Protein AF-A0A1H6F6E4-F1 (afdb_monomer)

Organism: NCBI:txid1899563

Foldseek 3Di:
DQLADEEDALVLVVCVLVVPVVSVVVCVVPVCNVVRYDYDVVSVVVNVVDPPSDPVVPDD

pLDDT: mean 87.08, std 15.81, range [40.22, 97.69]

Structure (mmCIF, N/CA/C/O backbone):
data_AF-A0A1H6F6E4-F1
#
_entry.id   AF-A0A1H6F6E4-F1
#
loop_
_atom_site.group_PDB
_atom_site.id
_atom_site.type_symbol
_atom_site.label_atom_id
_atom_site.label_alt_id
_atom_site.label_comp_id
_atom_site.label_asym_id
_atom_site.label_entity_id
_atom_site.label_seq_id
_atom_site.pdbx_PDB_ins_code
_atom_site.Cartn_x
_atom_site.Cartn_y
_atom_site.Cartn_z
_atom_site.occupancy
_atom_site.B_iso_or_equiv
_atom_site.auth_seq_id
_atom_site.auth_comp_id
_atom_site.auth_asym_id
_atom_site.auth_atom_id
_atom_si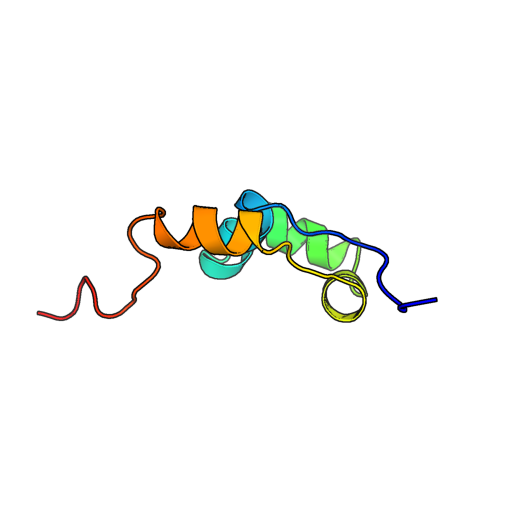te.pdbx_PDB_model_num
ATOM 1 N N . MET A 1 1 ? -21.002 1.460 12.553 1.00 44.75 1 MET A N 1
ATOM 2 C CA . MET A 1 1 ? -19.626 1.912 12.863 1.00 44.75 1 MET A CA 1
ATOM 3 C C . MET A 1 1 ? -18.668 0.913 12.232 1.00 44.75 1 MET A C 1
ATOM 5 O O . MET A 1 1 ? -18.624 -0.218 12.679 1.00 44.75 1 MET A O 1
ATOM 9 N N . SER A 1 2 ? -18.021 1.281 11.125 1.00 66.12 2 SER A N 1
ATOM 10 C CA . SER A 1 2 ? -17.464 0.345 10.127 1.00 66.12 2 SER A CA 1
ATOM 11 C C . SER A 1 2 ? -16.160 -0.380 10.515 1.00 66.12 2 SER A C 1
ATOM 13 O O . SER A 1 2 ? -15.604 -1.073 9.674 1.00 66.12 2 SER A O 1
ATOM 15 N N . GLY A 1 3 ? -15.619 -0.199 11.726 1.00 86.44 3 GLY A N 1
ATOM 16 C CA . GLY A 1 3 ? -14.319 -0.779 12.114 1.00 86.44 3 GLY A CA 1
ATOM 17 C C . GLY A 1 3 ? -13.102 -0.215 11.358 1.00 86.44 3 GLY A C 1
ATOM 18 O O . GLY A 1 3 ? -11.984 -0.652 11.606 1.00 86.44 3 GLY A O 1
ATOM 19 N N . ILE A 1 4 ? -13.308 0.761 10.465 1.00 92.69 4 ILE A N 1
ATOM 20 C CA . ILE A 1 4 ? -12.264 1.444 9.694 1.00 92.69 4 ILE A CA 1
ATOM 21 C C . ILE A 1 4 ? -11.721 2.614 10.521 1.00 92.69 4 ILE A C 1
ATOM 23 O O . ILE A 1 4 ? -12.485 3.464 10.981 1.00 92.69 4 ILE A O 1
ATOM 27 N N . LYS A 1 5 ? -10.398 2.660 10.668 1.00 95.38 5 LYS A N 1
ATOM 28 C CA . LYS A 1 5 ? -9.617 3.685 11.375 1.00 95.38 5 LYS A CA 1
ATOM 29 C C . LYS A 1 5 ? -8.690 4.456 10.431 1.00 95.38 5 LYS A C 1
ATOM 31 O O . LYS A 1 5 ? -8.391 5.617 10.694 1.00 95.38 5 LYS A O 1
ATOM 36 N N . TYR A 1 6 ? -8.274 3.831 9.329 1.00 95.75 6 TYR A N 1
ATOM 37 C CA . TYR A 1 6 ? -7.332 4.396 8.366 1.00 95.75 6 TYR A CA 1
ATOM 38 C C . TYR A 1 6 ? -7.928 4.416 6.957 1.00 95.75 6 TYR A C 1
ATOM 40 O O . TYR A 1 6 ? -8.508 3.433 6.504 1.00 95.75 6 TYR A O 1
ATOM 48 N N . LEU A 1 7 ? -7.753 5.524 6.239 1.00 96.12 7 LEU A N 1
ATOM 49 C CA . LEU A 1 7 ? -7.967 5.586 4.795 1.00 96.12 7 LEU A CA 1
ATOM 50 C C . LEU A 1 7 ? -6.593 5.677 4.138 1.00 96.12 7 LEU A C 1
ATOM 52 O O . LEU A 1 7 ? -5.852 6.620 4.412 1.00 96.12 7 LEU A O 1
ATOM 56 N N . LEU A 1 8 ? -6.228 4.680 3.334 1.00 96.88 8 LEU A N 1
ATOM 57 C CA . LEU A 1 8 ? -4.902 4.638 2.726 1.00 96.88 8 LEU A CA 1
ATOM 58 C C . LEU A 1 8 ? -4.835 5.571 1.521 1.00 96.88 8 LEU A C 1
ATOM 60 O O . LEU A 1 8 ? -5.653 5.472 0.606 1.00 96.88 8 LEU A O 1
ATOM 64 N N . ASP A 1 9 ? -3.824 6.436 1.524 1.00 96.00 9 ASP A N 1
ATOM 65 C CA . ASP A 1 9 ? -3.425 7.197 0.346 1.00 96.00 9 ASP A CA 1
ATOM 66 C C . ASP A 1 9 ? -2.732 6.287 -0.681 1.00 96.00 9 ASP A C 1
ATOM 68 O O . ASP A 1 9 ? -2.115 5.271 -0.338 1.00 96.00 9 ASP A O 1
ATOM 72 N N . THR A 1 10 ? -2.774 6.688 -1.946 1.00 96.25 10 THR A N 1
ATOM 73 C CA . THR A 1 10 ? -2.166 5.970 -3.069 1.00 96.25 10 THR A CA 1
ATOM 74 C C . THR A 1 10 ? -0.665 5.766 -2.872 1.00 96.25 10 THR A C 1
ATOM 76 O O . THR A 1 10 ? -0.150 4.689 -3.173 1.00 96.25 10 THR A O 1
ATOM 79 N N . ASN A 1 11 ? 0.041 6.721 -2.257 1.00 95.44 11 ASN A N 1
ATOM 80 C CA . ASN A 1 11 ? 1.467 6.567 -1.952 1.00 95.44 11 ASN A CA 1
ATOM 81 C C . ASN A 1 11 ? 1.753 5.470 -0.921 1.00 95.44 11 ASN A C 1
ATOM 83 O O . ASN A 1 11 ? 2.767 4.779 -1.027 1.00 95.44 11 ASN A O 1
ATOM 87 N N . ILE A 1 12 ? 0.864 5.280 0.061 1.00 96.62 12 ILE A N 1
ATOM 88 C CA . ILE A 1 12 ? 0.994 4.185 1.028 1.00 96.62 12 ILE A CA 1
ATOM 89 C C . ILE A 1 12 ? 0.808 2.852 0.309 1.00 96.62 12 ILE A C 1
ATOM 91 O O . ILE A 1 12 ? 1.618 1.949 0.493 1.00 96.62 12 ILE A O 1
ATOM 95 N N . ILE A 1 13 ? -0.192 2.750 -0.568 1.00 95.38 13 ILE A N 1
ATOM 96 C CA . ILE A 1 13 ? -0.459 1.539 -1.358 1.00 95.38 13 ILE A CA 1
ATOM 97 C C . ILE A 1 13 ? 0.736 1.200 -2.260 1.00 95.38 13 ILE A C 1
ATOM 99 O O . ILE A 1 13 ? 1.232 0.077 -2.223 1.00 95.38 13 ILE A O 1
ATOM 103 N N . ILE A 1 14 ? 1.259 2.170 -3.016 1.00 94.00 14 ILE A N 1
ATOM 104 C CA . ILE A 1 14 ? 2.446 1.979 -3.867 1.00 94.00 14 ILE A CA 1
ATOM 105 C C . ILE A 1 14 ? 3.663 1.588 -3.023 1.00 94.00 14 ILE A C 1
ATOM 107 O O . ILE A 1 14 ? 4.424 0.697 -3.399 1.00 94.00 14 ILE A O 1
ATOM 111 N N . GLY A 1 15 ? 3.855 2.237 -1.874 1.00 94.38 15 GLY A N 1
ATOM 112 C CA . GLY A 1 15 ? 4.942 1.916 -0.960 1.00 94.38 15 GLY A CA 1
ATOM 113 C C . GLY A 1 15 ? 4.844 0.496 -0.400 1.00 94.38 15 GLY A C 1
ATOM 114 O O . GLY A 1 15 ? 5.870 -0.171 -0.307 1.00 94.38 15 GLY A O 1
ATOM 115 N N . LEU A 1 16 ? 3.638 0.004 -0.098 1.00 93.50 16 LEU A N 1
ATOM 116 C CA . LEU A 1 16 ? 3.409 -1.394 0.286 1.00 93.50 16 LEU A CA 1
ATOM 117 C C . LEU A 1 16 ? 3.773 -2.350 -0.855 1.00 93.50 16 LEU A C 1
ATOM 119 O O . LEU A 1 16 ? 4.544 -3.282 -0.637 1.00 93.50 16 LEU A O 1
ATOM 123 N N . LEU A 1 17 ? 3.284 -2.087 -2.072 1.00 91.06 17 LEU A N 1
ATOM 124 C CA . LEU A 1 17 ? 3.549 -2.919 -3.254 1.00 91.06 17 LEU A CA 1
ATOM 125 C C . LEU A 1 17 ? 5.041 -2.993 -3.604 1.00 91.06 17 LEU A C 1
ATOM 127 O O . LEU A 1 17 ? 5.525 -4.033 -4.034 1.00 91.06 17 LEU A O 1
ATOM 131 N N . LYS A 1 18 ? 5.789 -1.910 -3.373 1.00 90.62 18 LYS A N 1
ATOM 132 C CA . LYS A 1 18 ? 7.238 -1.833 -3.625 1.00 90.62 18 LYS A CA 1
ATOM 133 C C . LYS A 1 18 ? 8.107 -2.177 -2.412 1.00 90.62 18 LYS A C 1
ATOM 135 O O . LYS A 1 18 ? 9.309 -1.922 -2.450 1.00 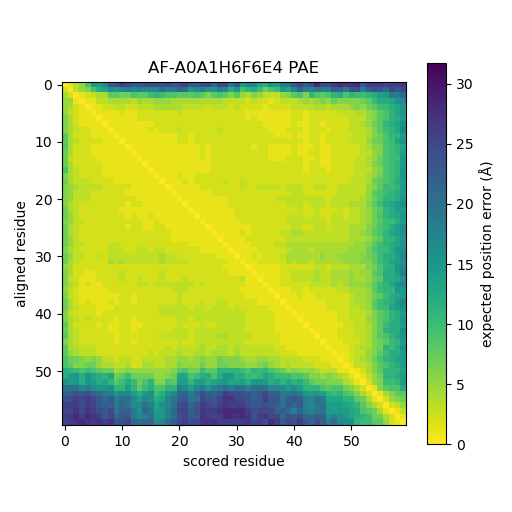90.62 18 LYS A O 1
ATOM 140 N N . ALA A 1 19 ? 7.522 -2.694 -1.328 1.00 92.62 19 ALA A N 1
ATOM 141 C CA . ALA A 1 19 ? 8.223 -2.984 -0.073 1.00 92.62 19 ALA A CA 1
ATOM 142 C C . ALA A 1 19 ? 9.075 -1.801 0.446 1.00 92.62 19 ALA A C 1
ATOM 144 O O . ALA A 1 19 ? 10.187 -1.973 0.948 1.00 92.62 19 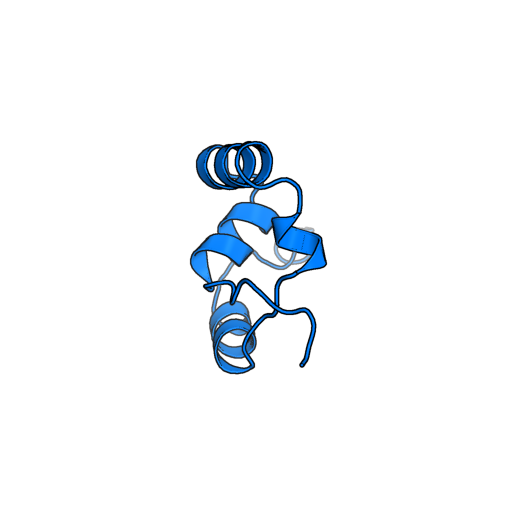ALA A O 1
ATOM 145 N N . ASN A 1 20 ? 8.560 -0.575 0.318 1.00 95.62 20 ASN A N 1
ATOM 146 C CA . ASN A 1 20 ? 9.263 0.638 0.711 1.00 95.62 20 ASN A CA 1
ATOM 147 C C . ASN A 1 20 ? 9.546 0.638 2.232 1.00 95.62 20 ASN A C 1
ATOM 149 O O . ASN A 1 20 ? 8.599 0.575 3.025 1.00 95.62 20 ASN A O 1
ATOM 153 N N . PRO A 1 21 ? 10.811 0.792 2.671 1.00 97.00 21 PRO A N 1
ATOM 154 C CA . PRO A 1 21 ? 11.179 0.714 4.086 1.00 97.00 21 PRO A CA 1
ATOM 155 C C . PRO A 1 21 ? 10.439 1.693 5.004 1.00 97.00 21 PRO A C 1
ATOM 157 O O . PRO A 1 21 ? 10.160 1.353 6.152 1.00 97.00 21 PRO A O 1
ATOM 160 N N . ALA A 1 22 ? 10.097 2.893 4.525 1.00 96.94 22 ALA A N 1
ATOM 161 C CA . ALA A 1 22 ? 9.378 3.880 5.328 1.00 96.94 22 ALA A CA 1
ATOM 162 C C . ALA A 1 22 ? 7.951 3.411 5.644 1.00 96.94 22 ALA A C 1
ATOM 164 O O . ALA A 1 22 ? 7.506 3.510 6.786 1.00 96.94 22 ALA A O 1
ATOM 165 N N . VAL A 1 23 ? 7.266 2.828 4.657 1.00 96.69 23 VAL A N 1
ATOM 166 C CA . VAL A 1 23 ? 5.911 2.288 4.836 1.00 96.69 23 VAL A CA 1
ATOM 167 C C . VAL A 1 23 ? 5.937 1.016 5.683 1.00 96.69 23 VAL A C 1
ATOM 169 O O . VAL A 1 23 ? 5.100 0.844 6.565 1.00 96.69 23 VAL A O 1
ATOM 172 N N . LEU A 1 24 ? 6.948 0.163 5.511 1.00 96.31 24 LEU A N 1
ATOM 173 C CA . LEU A 1 24 ? 7.129 -1.004 6.379 1.00 96.31 24 LEU A CA 1
ATOM 174 C C . LEU A 1 24 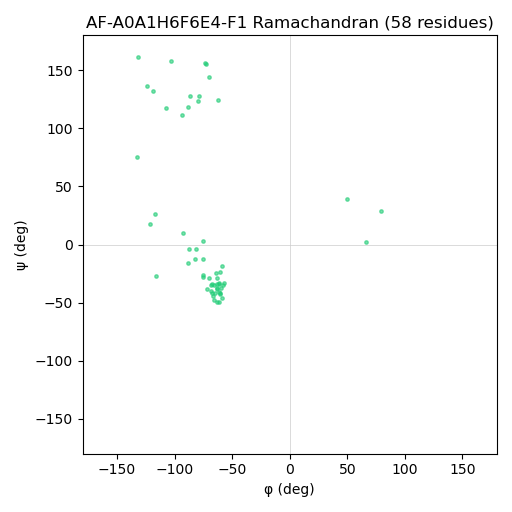? 7.402 -0.607 7.837 1.00 96.31 24 LEU A C 1
ATOM 176 O O . LEU A 1 24 ? 6.908 -1.252 8.758 1.00 96.31 24 LEU A O 1
ATOM 180 N N . ASN A 1 25 ? 8.160 0.465 8.072 1.00 97.69 25 ASN A N 1
ATOM 181 C CA . ASN A 1 25 ? 8.364 0.989 9.421 1.00 97.69 25 ASN A CA 1
ATOM 182 C C . ASN A 1 25 ? 7.083 1.604 9.998 1.00 97.69 25 ASN A C 1
ATOM 184 O O . ASN A 1 25 ? 6.825 1.434 11.188 1.00 97.69 25 ASN A O 1
ATOM 188 N N . LEU A 1 26 ? 6.247 2.236 9.170 1.00 95.88 26 LEU A N 1
ATOM 189 C CA . LEU A 1 26 ? 4.924 2.705 9.586 1.00 95.88 26 LEU A CA 1
ATOM 190 C C . LEU A 1 26 ? 4.030 1.541 10.047 1.00 95.88 26 LEU A C 1
ATOM 192 O O . LEU A 1 26 ? 3.387 1.652 11.089 1.00 95.88 26 LEU A O 1
ATOM 196 N N . LEU A 1 27 ? 4.047 0.405 9.340 1.00 94.88 27 LEU A N 1
ATOM 197 C CA . LEU A 1 27 ? 3.323 -0.805 9.756 1.00 94.88 27 LEU A CA 1
ATOM 198 C C . LEU A 1 27 ? 3.828 -1.379 11.083 1.00 94.88 27 LEU A C 1
ATOM 200 O O . LEU A 1 27 ? 3.040 -1.887 11.870 1.00 94.88 27 LEU A O 1
ATOM 204 N N . LYS A 1 28 ? 5.130 -1.276 11.374 1.00 96.00 28 LYS A N 1
ATOM 205 C CA . LYS A 1 28 ? 5.669 -1.699 12.679 1.00 96.00 28 LYS A CA 1
ATOM 206 C C . LYS A 1 28 ? 5.179 -0.814 13.825 1.00 96.00 28 LYS A C 1
ATOM 208 O O . LYS A 1 28 ? 5.004 -1.308 14.933 1.00 96.00 28 LYS A O 1
ATOM 213 N N . LEU A 1 29 ? 4.977 0.480 13.570 1.00 96.44 29 LEU A N 1
ATOM 214 C CA . LEU A 1 29 ? 4.433 1.421 14.556 1.00 96.44 29 LEU A CA 1
ATOM 215 C C . LEU A 1 29 ? 2.921 1.240 14.759 1.00 96.44 29 LEU A C 1
ATOM 217 O O . LEU A 1 29 ? 2.411 1.514 15.844 1.00 96.44 29 LEU A O 1
ATOM 221 N N . HIS A 1 30 ? 2.219 0.763 13.730 1.00 94.88 30 HIS A N 1
ATOM 222 C CA . HIS A 1 30 ? 0.774 0.536 13.728 1.00 94.88 30 HIS A CA 1
ATOM 223 C C . HIS A 1 30 ? 0.447 -0.856 13.168 1.00 94.88 30 HIS A C 1
ATOM 225 O O . HIS A 1 30 ? 0.006 -0.970 12.020 1.00 94.88 30 HIS A O 1
ATOM 231 N N . PRO A 1 31 ? 0.670 -1.926 13.953 1.00 93.56 31 PRO A N 1
ATOM 232 C CA . PRO A 1 31 ? 0.493 -3.299 13.481 1.00 93.56 31 PRO A CA 1
ATOM 233 C C . PRO A 1 31 ? -0.962 -3.626 13.108 1.00 93.56 31 PRO A C 1
ATOM 235 O O . PRO A 1 31 ? -1.196 -4.482 12.263 1.00 93.56 31 PRO A O 1
ATOM 238 N N . ASP A 1 32 ? -1.930 -2.906 13.680 1.00 93.88 32 ASP A N 1
ATOM 239 C CA . ASP A 1 32 ? -3.369 -3.020 13.414 1.00 93.88 32 ASP A CA 1
ATOM 240 C C . ASP A 1 32 ? -3.823 -2.256 12.153 1.00 93.88 32 ASP A C 1
ATOM 242 O O . ASP A 1 32 ? -4.994 -2.314 11.773 1.00 93.88 32 ASP A O 1
ATOM 246 N N . MET A 1 33 ? -2.923 -1.515 11.491 1.00 94.75 33 MET A N 1
ATOM 247 C CA . MET A 1 33 ? -3.291 -0.606 10.400 1.00 94.75 33 MET A CA 1
ATOM 248 C C . MET A 1 33 ? -3.996 -1.330 9.255 1.00 94.75 33 MET A C 1
ATOM 250 O O . MET A 1 33 ? -5.024 -0.846 8.790 1.00 94.75 33 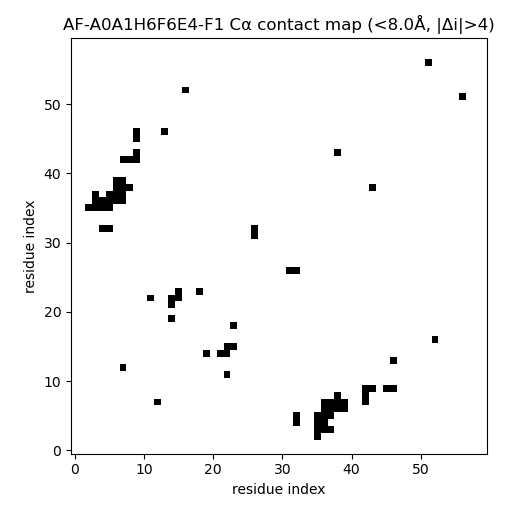MET A O 1
ATOM 254 N N . LEU A 1 34 ? -3.470 -2.474 8.810 1.00 93.94 34 LEU A N 1
ATOM 255 C CA . LEU A 1 34 ? -4.022 -3.194 7.658 1.00 93.94 34 LEU A CA 1
ATOM 256 C C . LEU A 1 34 ? -5.389 -3.824 7.955 1.00 93.94 34 LEU A C 1
ATOM 258 O O . LEU A 1 34 ? -6.219 -3.915 7.054 1.00 93.94 34 LEU A O 1
ATOM 262 N N . GLU A 1 35 ? -5.653 -4.192 9.209 1.00 95.19 35 GLU A N 1
ATOM 263 C CA . GLU A 1 35 ? -6.928 -4.780 9.645 1.00 95.19 35 GLU A CA 1
ATOM 264 C C . GLU A 1 35 ? -8.046 -3.733 9.747 1.00 95.19 35 GLU A C 1
ATOM 266 O O . GLU A 1 35 ? -9.225 -4.044 9.578 1.00 95.19 35 GLU A O 1
ATOM 271 N N . HIS A 1 36 ? -7.671 -2.472 9.976 1.00 95.69 36 HIS A N 1
ATOM 272 C CA . HIS A 1 36 ? -8.594 -1.352 10.148 1.00 95.69 36 HIS A CA 1
ATOM 273 C C . HIS A 1 36 ? -8.451 -0.285 9.059 1.00 95.69 36 HIS A C 1
ATOM 275 O O . HIS A 1 36 ? -8.771 0.886 9.293 1.00 95.69 36 HIS A O 1
ATOM 281 N N . CYS A 1 37 ? -7.976 -0.655 7.869 1.00 96.19 37 CYS A N 1
ATOM 282 C CA . CYS A 1 37 ? -7.862 0.269 6.748 1.00 96.19 37 CYS A CA 1
ATOM 283 C C . CYS A 1 37 ? -8.964 0.091 5.703 1.00 96.19 37 CYS A C 1
ATOM 285 O O . CYS A 1 37 ? -9.581 -0.962 5.562 1.00 96.19 37 CYS A O 1
ATOM 287 N N . ALA A 1 38 ? -9.187 1.151 4.938 1.00 96.50 38 ALA A N 1
ATOM 288 C CA . ALA A 1 38 ? -9.930 1.115 3.695 1.00 96.50 38 ALA A CA 1
ATOM 289 C C . ALA A 1 38 ? -9.150 1.840 2.600 1.00 96.50 38 ALA A C 1
ATOM 291 O O . ALA A 1 38 ? -8.267 2.657 2.869 1.00 96.50 38 ALA A O 1
ATOM 292 N N . VAL A 1 39 ? -9.517 1.556 1.355 1.00 96.38 39 VAL A N 1
ATOM 293 C CA . VAL A 1 39 ? -8.995 2.224 0.163 1.00 96.38 39 VAL A CA 1
ATOM 294 C C . VAL A 1 39 ? -10.161 2.909 -0.539 1.00 96.38 39 VAL A C 1
ATOM 296 O O . VAL A 1 39 ? -11.221 2.308 -0.730 1.00 96.38 39 VAL A O 1
ATOM 299 N N . SER A 1 40 ? -9.984 4.176 -0.915 1.00 96.50 40 SER A N 1
ATOM 300 C CA . SER A 1 40 ? -11.014 4.908 -1.652 1.00 96.50 40 SER A CA 1
ATOM 301 C C . SER A 1 40 ? -11.096 4.434 -3.109 1.00 96.50 40 SER A C 1
ATOM 303 O O . SER A 1 40 ? -10.120 3.943 -3.677 1.00 96.50 40 SER A O 1
ATOM 305 N N . GLN A 1 41 ? -12.250 4.620 -3.760 1.00 96.19 41 GLN A N 1
ATOM 306 C CA . GLN A 1 41 ? -12.355 4.355 -5.202 1.00 96.19 41 GLN A CA 1
ATOM 307 C C . GLN A 1 41 ? -11.440 5.276 -6.026 1.00 96.19 41 GLN A C 1
ATOM 309 O O . GLN A 1 41 ? -10.947 4.854 -7.065 1.00 96.19 41 GLN A O 1
ATOM 314 N N . ILE A 1 42 ? -11.152 6.485 -5.532 1.00 95.69 42 ILE A N 1
ATOM 315 C CA . ILE A 1 42 ? -10.221 7.420 -6.177 1.00 95.69 42 ILE A CA 1
ATOM 316 C C . ILE A 1 42 ? -8.803 6.853 -6.156 1.00 95.69 42 ILE A C 1
ATOM 318 O O . ILE A 1 42 ? -8.182 6.744 -7.204 1.00 95.69 42 ILE A O 1
ATOM 322 N N . SER A 1 43 ? -8.343 6.366 -5.004 1.00 95.75 43 SER A N 1
ATOM 323 C CA . SER A 1 43 ? -7.017 5.756 -4.869 1.00 95.75 43 SER A CA 1
ATOM 324 C C . SER A 1 43 ? -6.865 4.512 -5.750 1.00 95.75 43 SER A C 1
ATOM 326 O O . SER A 1 43 ? -5.797 4.263 -6.299 1.00 95.75 43 SER A O 1
ATOM 328 N N . ARG A 1 44 ? -7.949 3.748 -5.970 1.00 92.94 44 ARG A N 1
ATOM 329 C CA . ARG A 1 44 ? -7.958 2.656 -6.962 1.00 92.94 44 ARG A CA 1
ATOM 330 C C . ARG A 1 44 ? -7.787 3.171 -8.391 1.00 92.94 44 ARG A C 1
ATOM 332 O O . ARG A 1 44 ? -7.067 2.549 -9.161 1.00 92.94 44 ARG A O 1
ATOM 339 N N . MET A 1 45 ? -8.451 4.268 -8.752 1.00 94.69 45 MET A N 1
ATOM 340 C CA . MET A 1 45 ? -8.338 4.873 -10.084 1.00 94.69 45 MET A CA 1
ATOM 341 C C . MET A 1 45 ? -6.954 5.482 -10.326 1.00 94.69 45 MET A C 1
ATOM 343 O O . MET A 1 45 ? -6.408 5.313 -11.410 1.00 94.69 45 MET A O 1
ATOM 347 N N . GLU A 1 46 ? -6.368 6.141 -9.326 1.00 94.06 46 GLU A N 1
ATOM 348 C CA . GLU A 1 46 ? -4.997 6.665 -9.393 1.00 94.06 46 GLU A CA 1
ATOM 349 C C . GLU A 1 46 ? -3.986 5.537 -9.596 1.00 94.06 46 GLU A C 1
ATOM 351 O O . GLU A 1 46 ? -3.080 5.654 -10.421 1.00 94.06 46 GLU A O 1
ATOM 356 N N . LEU A 1 47 ? -4.190 4.413 -8.900 1.00 91.19 47 LEU A N 1
ATOM 357 C CA . LEU A 1 47 ? -3.346 3.234 -9.029 1.00 91.19 47 LEU A CA 1
ATOM 358 C C . LEU A 1 47 ? -3.353 2.692 -10.470 1.00 91.19 47 LEU A C 1
ATOM 360 O O . LEU A 1 47 ? -2.298 2.348 -10.978 1.00 91.19 47 LEU A O 1
ATOM 364 N N . LEU A 1 48 ? -4.483 2.712 -11.188 1.00 89.19 48 LEU A N 1
ATOM 365 C CA . LEU A 1 48 ? -4.530 2.295 -12.603 1.00 89.19 48 LEU A CA 1
ATOM 366 C C . LEU A 1 48 ? -3.635 3.136 -13.530 1.00 89.19 48 LEU A C 1
ATOM 368 O O . LEU A 1 48 ? -3.252 2.660 -14.595 1.00 89.19 48 LEU A O 1
ATOM 372 N N . GLY A 1 49 ? -3.317 4.375 -13.148 1.00 86.69 49 GLY A N 1
ATOM 373 C CA . GLY A 1 49 ? -2.404 5.244 -13.890 1.00 86.69 49 GLY A CA 1
ATOM 374 C C . GLY A 1 49 ? -0.931 5.079 -13.509 1.00 86.69 49 GLY A C 1
ATOM 375 O O . GLY A 1 49 ? -0.081 5.734 -14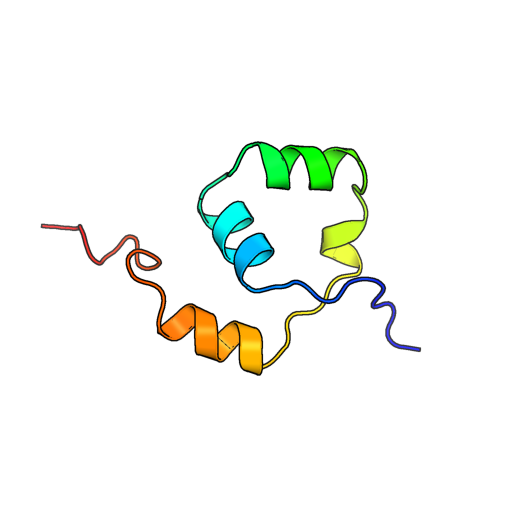.112 1.00 86.69 49 GLY A O 1
ATOM 376 N N . PHE A 1 50 ? -0.606 4.254 -12.508 1.00 86.88 50 PHE A N 1
ATOM 377 C CA . PHE A 1 50 ? 0.762 4.109 -12.024 1.00 86.88 50 PHE A CA 1
ATOM 378 C C . PHE A 1 50 ? 1.520 3.016 -12.806 1.00 86.88 50 PHE A C 1
ATOM 380 O O . PHE A 1 50 ? 1.131 1.847 -12.757 1.00 86.88 50 PHE A O 1
ATOM 387 N N . PRO A 1 51 ? 2.618 3.357 -13.507 1.00 78.19 51 PRO A N 1
ATOM 388 C CA . PRO A 1 51 ? 3.381 2.387 -14.288 1.00 78.19 51 PRO A CA 1
ATOM 389 C C . PRO A 1 51 ? 4.131 1.395 -13.386 1.00 78.19 51 PRO A C 1
ATOM 391 O O . PRO A 1 51 ? 4.656 1.767 -12.329 1.00 78.19 51 PRO A O 1
ATOM 394 N N . GLY A 1 52 ? 4.233 0.133 -13.817 1.00 73.44 52 GLY A N 1
ATOM 395 C CA . GLY A 1 52 ? 4.993 -0.895 -13.097 1.00 73.44 52 GLY A CA 1
ATOM 396 C C . GLY A 1 52 ? 4.274 -1.517 -11.894 1.00 73.44 52 GLY A C 1
ATOM 397 O O . GLY A 1 52 ? 4.933 -1.919 -10.938 1.00 73.44 52 GLY A O 1
ATOM 398 N N . LEU A 1 53 ? 2.938 -1.573 -11.920 1.00 70.00 53 LEU A N 1
ATOM 399 C CA . LEU A 1 53 ? 2.134 -2.397 -10.997 1.00 70.00 53 LEU A CA 1
ATOM 400 C C . LEU A 1 53 ? 1.899 -3.820 -11.502 1.00 70.00 53 LEU A C 1
ATOM 402 O O . LEU A 1 53 ? 1.477 -4.684 -10.739 1.00 70.00 53 LEU A O 1
ATOM 406 N N . ASN A 1 54 ? 2.137 -4.045 -12.790 1.00 62.38 54 ASN A N 1
ATOM 407 C CA . ASN A 1 54 ? 2.044 -5.349 -13.408 1.00 62.38 54 ASN A CA 1
ATOM 408 C C . ASN A 1 54 ? 3.435 -5.988 -13.395 1.00 62.38 54 ASN A C 1
ATOM 410 O O . ASN A 1 54 ? 4.308 -5.577 -14.158 1.00 62.38 54 ASN A O 1
ATOM 414 N N . ASP A 1 55 ? 3.617 -7.051 -12.610 1.00 56.81 55 ASP A N 1
ATOM 415 C CA . ASP A 1 55 ? 4.787 -7.934 -12.744 1.00 56.81 55 ASP A CA 1
ATOM 416 C C . ASP A 1 55 ? 4.876 -8.548 -14.158 1.00 56.81 55 ASP A C 1
ATOM 418 O O . ASP A 1 55 ? 5.939 -8.978 -14.594 1.00 56.81 55 ASP A O 1
ATOM 422 N N . THR A 1 56 ? 3.771 -8.543 -14.915 1.00 53.25 56 THR A N 1
ATOM 423 C CA . THR A 1 56 ? 3.694 -9.015 -16.304 1.00 53.25 56 THR A CA 1
ATOM 424 C C . THR A 1 56 ? 4.157 -8.001 -17.348 1.00 53.25 56 THR A C 1
ATOM 426 O O . THR A 1 56 ? 4.328 -8.380 -18.500 1.00 53.25 56 THR A O 1
ATOM 429 N N . GLU A 1 57 ? 4.356 -6.726 -17.003 1.00 50.25 57 GLU A N 1
ATOM 430 C CA . GLU A 1 57 ? 4.774 -5.702 -17.980 1.00 50.25 57 GLU A CA 1
ATOM 431 C C . GLU A 1 57 ? 6.262 -5.832 -18.363 1.00 50.25 57 GLU A C 1
ATOM 433 O O . GLU A 1 57 ? 6.698 -5.263 -19.357 1.00 50.25 57 GLU A O 1
ATOM 438 N N . ASN A 1 58 ? 7.025 -6.634 -17.609 1.00 48.72 58 ASN A N 1
ATOM 439 C CA . ASN A 1 58 ? 8.438 -6.940 -17.853 1.00 48.72 58 ASN A CA 1
ATOM 440 C C 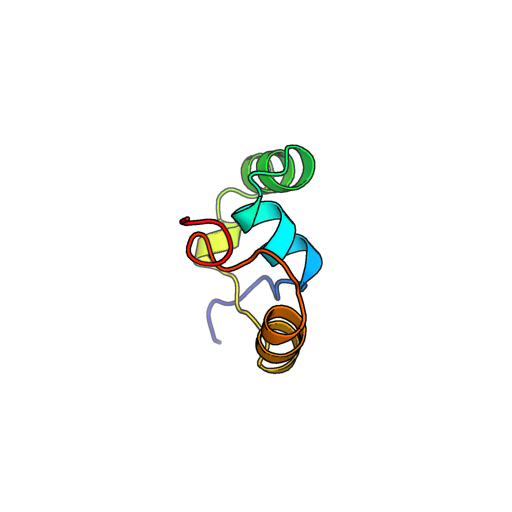. ASN A 1 58 ? 8.726 -8.446 -18.040 1.00 48.72 58 ASN A C 1
ATOM 442 O O . ASN A 1 58 ? 9.885 -8.849 -17.918 1.00 48.72 58 ASN A O 1
ATOM 446 N N . LEU A 1 59 ? 7.723 -9.292 -18.323 1.00 40.22 59 LEU A N 1
ATOM 447 C CA . LEU A 1 59 ? 8.027 -10.638 -18.827 1.00 40.22 59 LEU A CA 1
ATOM 448 C C 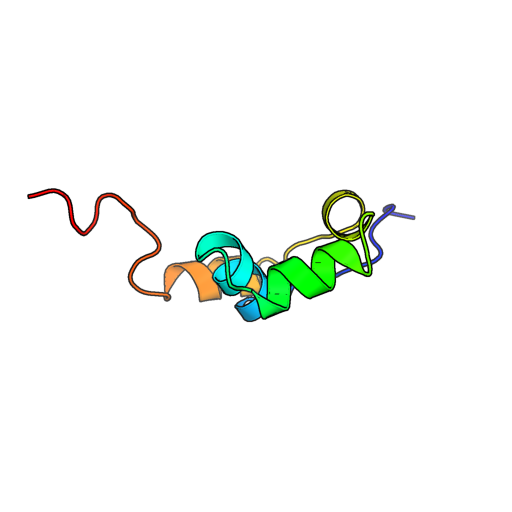. LEU A 1 59 ? 8.346 -10.548 -20.334 1.00 40.22 59 LEU A C 1
ATOM 450 O O . LEU A 1 59 ? 7.516 -10.012 -21.069 1.00 40.22 59 LEU A O 1
ATOM 454 N N . PRO A 1 60 ? 9.526 -11.022 -20.781 1.00 47.53 60 PRO A N 1
ATOM 455 C CA . PRO A 1 60 ? 9.903 -11.045 -22.195 1.00 47.53 60 PRO A CA 1
ATOM 456 C C . PRO A 1 60 ? 9.007 -11.956 -23.042 1.00 47.53 60 PRO A C 1
ATOM 458 O O . PRO A 1 60 ? 8.454 -12.938 -22.492 1.00 47.53 60 PRO A O 1
#

Mean predicted aligned error: 5.78 Å

Secondary structure (DSSP, 8-state):
-----EEE-HHHHHHHHTT-HHHHHHHHH-TTTTTTEEE-HHHHHHHHTSTT--GGGG--

Solvent-accessible surface area (backbone atoms only — not comparable to full-atom values): 3790 Å² total; per-residue (Å²): 135,90,70,63,81,40,76,52,50,52,68,55,54,53,25,56,78,67,67,32,66,70,51,55,52,50,39,69,78,38,76,62,46,80,83,18,44,45,73,50,74,63,38,55,55,56,51,74,73,47,85,84,77,51,82,69,80,74,61,131

InterPro domains:
  IPR029060 PIN-like domain superfamily [SSF88723] (3-51)

Radius of gyration: 13.19 Å; Cα contacts (8 Å, |Δi|>4): 40; chains: 1; bounding box: 31×18×37 Å

Sequen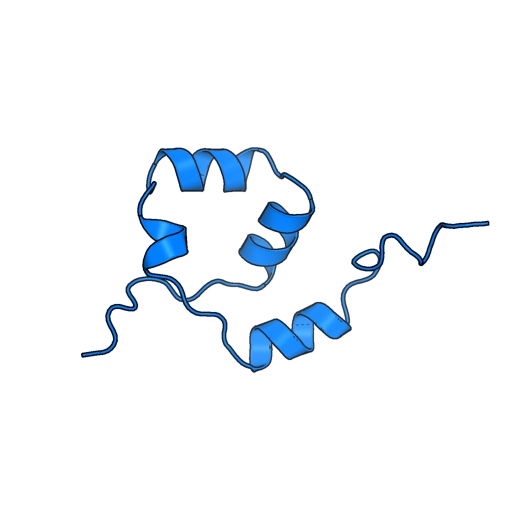ce (60 aa):
MSGIKYLLDTNIIIGLLKANPAVLNLLKLHPDMLEHCAVSQISRMELLGFPGLNDTENLP